Protein AF-A0A842IL79-F1 (afdb_monomer)

Secondary structure (DSSP, 8-state):
------TTHHHHHHHHHS----GGGTT-EEEEEEEE-TTSBEEEEEEE-S-HHHHHHHHHHHTT-B---SS--BT--EEEEEE---

Nearest PDB structures (foldseek):
  4qsk-assembly1_A  TM=4.719E-01  e=8.629E-01  Listeria monocytogenes
  4qsh-assembly1_A  TM=4.837E-01  e=1.041E+00  Listeria monocytogenes
  4qsh-assembly1_D  TM=4.708E-01  e=1.108E+00  Listeria monocytogenes
  4qsh-assembly1_B  TM=4.717E-01  e=1.108E+00  Listeria monocytogenes
  2qf7-assembly1_A-2  TM=4.809E-01  e=1.942E+00  Rhizobium etli CFN 42

Structure (mmCIF, N/CA/C/O backbone):
data_AF-A0A842IL79-F1
#
_entry.id   AF-A0A842IL79-F1
#
loop_
_atom_site.group_PDB
_atom_site.id
_atom_site.type_symbol
_atom_site.label_atom_id
_atom_site.label_alt_id
_atom_site.label_comp_id
_atom_site.label_asym_id
_atom_site.label_entity_id
_atom_site.label_seq_id
_atom_site.pdbx_PDB_ins_code
_atom_site.Cartn_x
_atom_site.Cartn_y
_atom_site.Cartn_z
_atom_site.occupancy
_atom_site.B_iso_or_equiv
_atom_site.auth_seq_id
_atom_site.auth_comp_id
_atom_site.auth_asym_id
_atom_site.auth_atom_id
_atom_site.pdbx_PDB_model_num
ATOM 1 N N . MET A 1 1 ? 0.425 -18.927 16.909 1.00 34.22 1 MET A N 1
ATOM 2 C CA . MET A 1 1 ? -0.845 -18.220 16.656 1.00 34.22 1 MET A CA 1
ATOM 3 C C . MET A 1 1 ? -0.663 -17.467 15.364 1.00 34.22 1 MET A C 1
ATOM 5 O O . MET A 1 1 ? 0.198 -16.595 15.327 1.00 34.22 1 MET A O 1
ATOM 9 N N . ASP A 1 2 ? -1.394 -17.835 14.318 1.00 34.03 2 ASP A N 1
ATOM 10 C CA . ASP A 1 2 ? -1.430 -17.020 13.106 1.00 34.03 2 ASP A CA 1
ATOM 11 C C . ASP A 1 2 ? -1.967 -15.633 13.476 1.00 34.03 2 ASP A C 1
ATOM 13 O O . ASP A 1 2 ? -2.952 -15.549 14.222 1.00 34.03 2 ASP A O 1
ATOM 17 N N . PRO A 1 3 ? -1.333 -14.534 13.035 1.00 44.81 3 PRO A N 1
ATOM 18 C CA . PRO A 1 3 ? -1.921 -13.222 13.224 1.00 44.81 3 PRO A CA 1
ATOM 19 C C . PRO A 1 3 ? -3.290 -13.248 12.549 1.00 44.81 3 PRO A C 1
ATOM 21 O O . PRO A 1 3 ? -3.390 -13.567 11.363 1.00 44.81 3 PRO A O 1
ATOM 24 N N . VAL A 1 4 ? -4.348 -12.9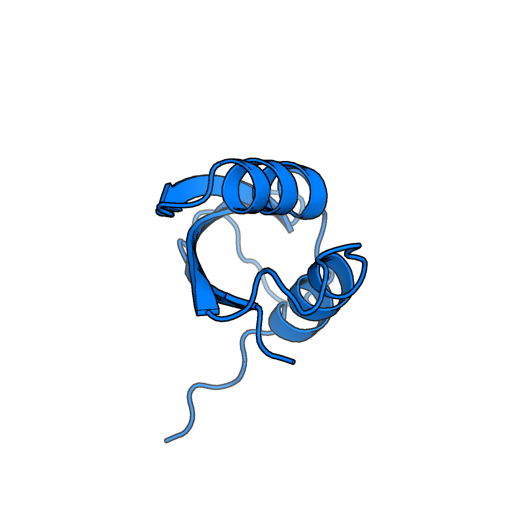53 13.312 1.00 53.84 4 VAL A N 1
ATOM 25 C CA . VAL A 1 4 ? -5.696 -12.765 12.768 1.00 53.84 4 VAL A CA 1
ATOM 26 C C . VAL A 1 4 ? -5.554 -11.838 11.567 1.00 53.84 4 VAL A C 1
ATOM 28 O O . VAL A 1 4 ? -5.109 -10.698 11.720 1.00 53.84 4 VAL A O 1
ATOM 31 N N . ALA A 1 5 ? -5.840 -12.359 10.371 1.00 65.44 5 ALA A N 1
ATOM 32 C CA . ALA A 1 5 ? -5.652 -11.613 9.140 1.00 65.44 5 ALA A CA 1
ATOM 33 C C . ALA A 1 5 ? -6.380 -10.274 9.275 1.00 65.44 5 ALA A C 1
ATOM 35 O O . ALA A 1 5 ? -7.565 -10.241 9.617 1.00 65.44 5 ALA A O 1
ATOM 36 N N . ALA A 1 6 ? -5.656 -9.173 9.060 1.00 81.94 6 ALA A N 1
ATOM 37 C CA . ALA A 1 6 ? -6.221 -7.851 9.260 1.00 81.94 6 ALA A CA 1
ATOM 38 C C . ALA A 1 6 ? -7.513 -7.713 8.429 1.00 81.94 6 ALA A C 1
ATOM 40 O O . ALA A 1 6 ? -7.544 -8.145 7.273 1.00 81.94 6 ALA A O 1
ATOM 41 N N . PRO A 1 7 ? -8.586 -7.110 8.966 1.00 86.25 7 PRO A N 1
ATOM 42 C CA . PRO A 1 7 ? -9.910 -7.149 8.335 1.00 86.25 7 PRO A CA 1
ATOM 43 C C . PRO A 1 7 ? -9.968 -6.451 6.965 1.00 86.25 7 PRO A C 1
ATOM 45 O O . PRO A 1 7 ? -10.884 -6.686 6.181 1.00 86.25 7 PRO A O 1
ATOM 48 N N . PHE A 1 8 ? -8.968 -5.629 6.647 1.00 92.44 8 PHE A N 1
ATOM 49 C CA . PHE A 1 8 ? -8.790 -4.959 5.358 1.00 92.44 8 PHE A CA 1
ATOM 50 C C . PHE A 1 8 ? -7.866 -5.712 4.382 1.00 92.44 8 PHE A C 1
ATOM 52 O O . PHE A 1 8 ? -7.790 -5.342 3.212 1.00 92.44 8 PHE A O 1
ATOM 59 N N . ALA A 1 9 ? -7.160 -6.760 4.822 1.00 92.25 9 ALA A N 1
ATOM 60 C CA . ALA A 1 9 ? -6.083 -7.393 4.055 1.00 92.25 9 ALA A CA 1
ATOM 61 C C . ALA A 1 9 ? -6.555 -7.921 2.693 1.00 92.25 9 ALA A C 1
ATOM 63 O O . ALA A 1 9 ? -5.888 -7.702 1.686 1.00 92.25 9 ALA A O 1
ATOM 64 N N . LYS A 1 10 ? -7.741 -8.543 2.635 1.00 92.31 10 LYS A N 1
ATOM 65 C CA . LYS A 1 10 ? -8.325 -9.036 1.374 1.00 92.31 10 LYS A CA 1
ATOM 66 C C . LYS A 1 10 ? -8.641 -7.909 0.386 1.00 92.31 10 LYS A C 1
ATOM 68 O O . LYS A 1 10 ? -8.480 -8.094 -0.814 1.00 92.31 10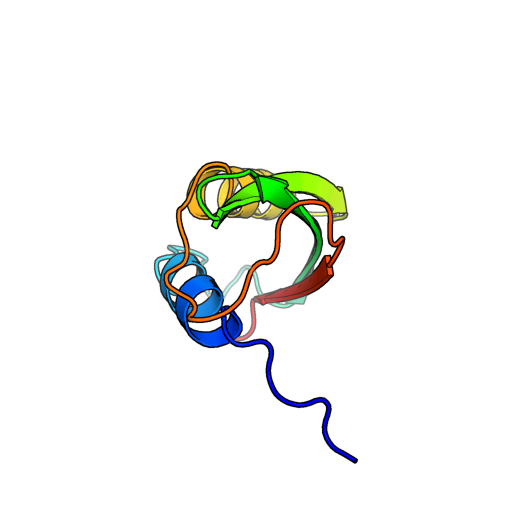 LYS A O 1
ATOM 73 N N . GLN A 1 11 ? -9.071 -6.750 0.883 1.00 94.69 11 GLN A N 1
ATOM 74 C CA . GLN A 1 11 ? -9.385 -5.591 0.041 1.00 94.69 11 GLN A CA 1
ATOM 75 C C . GLN A 1 11 ? -8.108 -4.961 -0.517 1.00 94.69 11 GLN A C 1
ATOM 77 O O . GLN A 1 11 ? -8.041 -4.670 -1.705 1.00 94.69 11 GLN A O 1
ATOM 82 N N . ILE A 1 12 ? -7.066 -4.832 0.309 1.00 94.44 12 ILE A N 1
ATOM 83 C CA . ILE A 1 12 ? -5.750 -4.374 -0.153 1.00 94.44 12 ILE A CA 1
A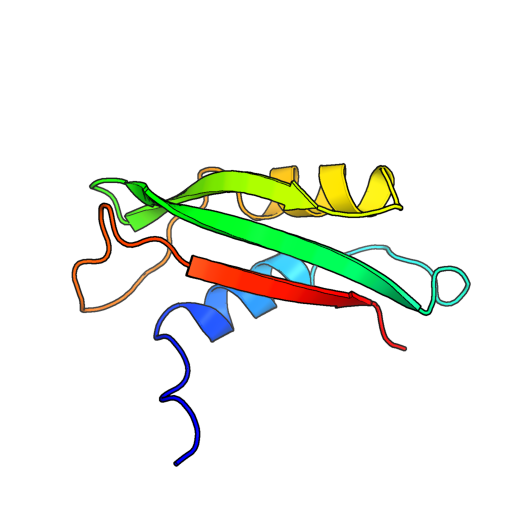TOM 84 C C . ILE A 1 12 ? -5.167 -5.345 -1.186 1.00 94.44 12 ILE A C 1
ATOM 86 O O . ILE A 1 12 ? -4.718 -4.911 -2.243 1.00 94.44 12 ILE A O 1
ATOM 90 N N . ALA A 1 13 ? -5.228 -6.655 -0.931 1.00 92.62 13 ALA A N 1
ATOM 91 C CA . ALA A 1 13 ? -4.776 -7.662 -1.891 1.00 92.62 13 ALA A CA 1
ATOM 92 C C . ALA A 1 13 ? -5.531 -7.557 -3.228 1.00 92.62 13 ALA A C 1
ATOM 94 O O . ALA A 1 13 ? -4.918 -7.633 -4.288 1.00 92.62 13 ALA A O 1
ATOM 95 N N . PHE A 1 14 ? -6.844 -7.313 -3.191 1.00 92.81 14 PHE A N 1
ATOM 96 C CA . PHE A 1 14 ? -7.643 -7.087 -4.395 1.00 92.81 14 PHE A CA 1
ATOM 97 C C . PHE A 1 14 ? -7.186 -5.850 -5.188 1.00 92.81 14 PHE A C 1
ATOM 99 O O . PHE A 1 14 ? -7.039 -5.938 -6.405 1.00 92.81 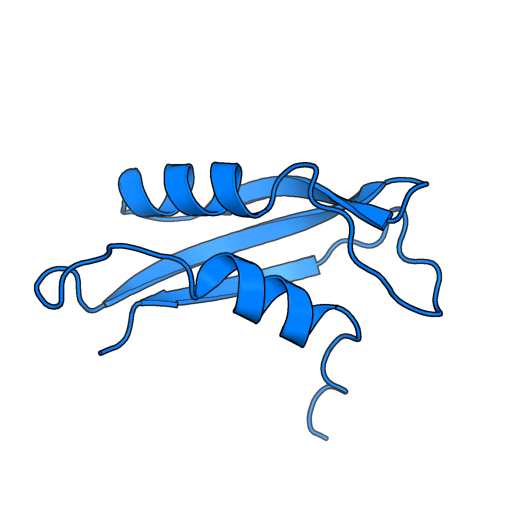14 PHE A O 1
ATOM 106 N N . LEU A 1 15 ? -6.911 -4.726 -4.515 1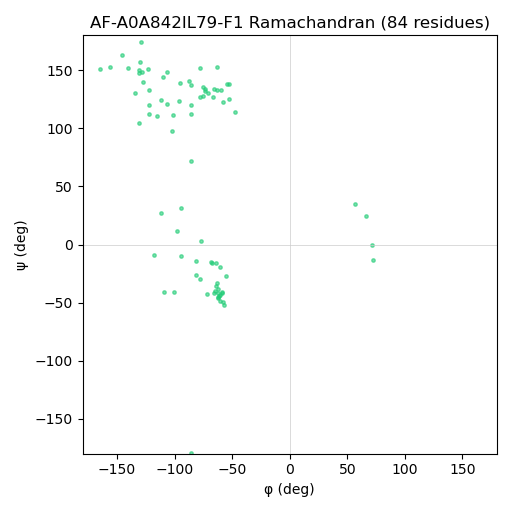.00 93.56 15 LEU A N 1
ATOM 107 C CA . LEU A 1 15 ? -6.409 -3.502 -5.158 1.00 93.56 15 LEU A CA 1
ATOM 108 C C . LEU A 1 15 ? -5.040 -3.713 -5.827 1.00 93.56 15 LEU A C 1
ATOM 110 O O . LEU A 1 15 ? -4.797 -3.185 -6.910 1.00 93.56 15 LEU A O 1
ATOM 114 N N . LEU A 1 16 ? -4.159 -4.497 -5.199 1.00 92.88 16 LEU A N 1
ATOM 115 C CA . LEU A 1 16 ? -2.803 -4.767 -5.693 1.00 92.88 16 LEU A CA 1
ATOM 116 C C . LEU A 1 16 ? -2.751 -5.853 -6.780 1.00 92.88 16 LEU A C 1
ATOM 118 O O . LEU A 1 16 ? -1.850 -5.840 -7.617 1.00 92.88 16 LEU A O 1
ATOM 122 N N . ASN A 1 17 ? -3.714 -6.777 -6.811 1.00 90.25 17 ASN A N 1
ATOM 123 C CA . ASN A 1 17 ? -3.794 -7.812 -7.849 1.00 90.25 17 ASN A CA 1
ATOM 124 C C . ASN A 1 17 ? -4.121 -7.248 -9.240 1.00 90.25 17 ASN A C 1
ATOM 126 O O . ASN A 1 17 ? -3.909 -7.929 -10.238 1.00 90.25 17 ASN A O 1
ATOM 130 N N . GLN A 1 18 ? -4.610 -6.010 -9.325 1.00 85.94 18 GLN A N 1
ATOM 131 C CA . GLN A 1 18 ? -4.821 -5.303 -10.587 1.00 85.94 18 GLN A CA 1
ATOM 132 C C . GLN A 1 18 ? -3.529 -4.601 -11.023 1.00 85.94 18 GLN A C 1
ATOM 134 O O . GLN A 1 18 ? -3.410 -3.377 -10.920 1.00 85.94 18 GLN A O 1
ATOM 139 N N . ASN A 1 19 ? -2.546 -5.387 -11.455 1.00 86.25 19 ASN A N 1
ATOM 140 C CA . ASN A 1 19 ? -1.240 -4.900 -11.886 1.00 86.25 19 ASN A CA 1
ATOM 141 C C . ASN A 1 19 ? -0.830 -5.476 -13.245 1.00 86.25 19 ASN A C 1
ATOM 143 O O . ASN A 1 19 ? -1.268 -6.560 -13.615 1.00 86.25 19 ASN A O 1
ATOM 147 N N . ASP A 1 20 ? 0.065 -4.757 -13.923 1.00 86.00 20 ASP A N 1
ATOM 148 C CA . ASP A 1 20 ? 0.645 -5.145 -15.213 1.00 86.00 20 ASP A CA 1
ATOM 149 C C . ASP A 1 20 ? 2.145 -5.486 -15.081 1.00 86.00 20 ASP A C 1
ATOM 151 O O . ASP A 1 20 ? 2.924 -5.311 -16.022 1.00 86.00 20 ASP A O 1
ATOM 155 N N . PHE A 1 21 ? 2.599 -5.936 -13.899 1.00 87.38 21 PHE A N 1
ATOM 156 C CA . PHE A 1 21 ? 4.000 -6.330 -13.731 1.00 87.38 21 PHE A CA 1
ATOM 157 C C . PHE A 1 21 ? 4.293 -7.571 -14.578 1.00 87.38 21 PHE A C 1
ATOM 159 O O . PHE A 1 21 ? 3.618 -8.595 -14.489 1.00 87.38 21 PHE A O 1
ATOM 166 N N . ALA A 1 22 ? 5.334 -7.488 -15.405 1.00 81.88 22 ALA A N 1
ATOM 167 C CA . ALA A 1 22 ? 5.751 -8.595 -16.254 1.00 81.88 22 ALA A CA 1
ATOM 168 C C . ALA A 1 22 ? 6.525 -9.653 -15.457 1.00 81.88 22 ALA A C 1
ATOM 170 O O . ALA A 1 22 ? 7.254 -9.322 -14.522 1.00 81.88 22 ALA A O 1
ATOM 171 N N . ARG A 1 23 ? 6.467 -10.920 -15.898 1.00 75.56 23 ARG A N 1
ATOM 172 C CA . ARG A 1 23 ? 7.184 -12.050 -15.269 1.00 75.56 23 ARG A CA 1
ATOM 173 C C . ARG A 1 23 ? 8.696 -11.829 -15.139 1.00 75.56 23 ARG A C 1
ATOM 175 O O . ARG A 1 23 ? 9.331 -12.365 -14.237 1.00 75.56 23 ARG A O 1
ATOM 182 N N . SER A 1 24 ? 9.266 -11.017 -16.028 1.00 73.88 24 SER A N 1
ATOM 183 C CA . SER A 1 24 ? 10.672 -10.596 -16.010 1.00 73.88 24 SER A CA 1
ATOM 184 C C . SER A 1 24 ? 11.032 -9.672 -14.839 1.00 73.88 24 SER A C 1
ATOM 186 O O . SER A 1 24 ? 12.212 -9.512 -14.544 1.00 73.88 24 SER A O 1
ATOM 188 N N . MET A 1 25 ? 10.045 -9.097 -14.146 1.00 71.38 25 MET A N 1
ATOM 189 C CA . MET A 1 25 ? 10.210 -8.254 -12.956 1.00 71.38 25 MET A CA 1
ATOM 190 C C . MET A 1 25 ? 10.068 -9.059 -11.651 1.00 71.38 25 MET A C 1
ATOM 192 O O . MET A 1 25 ? 9.581 -8.544 -10.646 1.00 71.38 25 MET A O 1
ATOM 196 N N . ALA A 1 26 ? 10.450 -10.339 -11.659 1.00 70.44 26 ALA A N 1
ATOM 197 C CA . ALA A 1 26 ? 10.379 -11.199 -10.481 1.00 70.44 26 ALA A CA 1
ATOM 198 C C . ALA A 1 26 ? 11.294 -10.708 -9.341 1.00 70.44 26 ALA A C 1
ATOM 200 O O . ALA A 1 26 ? 12.343 -10.111 -9.580 1.00 70.44 26 ALA A O 1
ATOM 201 N N . ASN A 1 27 ? 10.915 -11.028 -8.097 1.00 79.25 27 ASN A N 1
ATOM 202 C CA . ASN A 1 27 ? 11.673 -10.733 -6.870 1.00 79.25 27 ASN A CA 1
ATOM 203 C C . ASN A 1 27 ? 11.822 -9.243 -6.526 1.00 79.25 27 ASN A C 1
ATOM 205 O O . ASN A 1 27 ? 12.742 -8.869 -5.800 1.00 79.25 27 ASN A O 1
ATOM 209 N N . ILE A 1 28 ? 10.913 -8.392 -7.003 1.00 89.25 28 ILE A N 1
ATOM 210 C CA . ILE A 1 28 ? 10.802 -7.026 -6.487 1.00 89.25 28 ILE A CA 1
ATOM 211 C C . ILE A 1 28 ? 9.912 -7.005 -5.244 1.00 89.25 28 ILE A C 1
ATOM 213 O O . ILE A 1 28 ? 8.864 -7.658 -5.184 1.00 89.25 28 ILE A O 1
ATOM 217 N N . GLU A 1 29 ? 10.350 -6.245 -4.248 1.00 94.44 29 GLU A N 1
ATOM 218 C CA . GLU A 1 29 ? 9.720 -6.170 -2.936 1.00 94.44 29 GLU A CA 1
ATOM 219 C C . GLU A 1 29 ? 9.519 -4.711 -2.524 1.00 94.44 29 GLU A C 1
ATOM 221 O O . GLU A 1 29 ? 10.277 -3.816 -2.919 1.00 94.44 29 GLU A O 1
ATOM 226 N N . ALA A 1 30 ? 8.483 -4.472 -1.728 1.00 95.31 30 ALA A N 1
ATOM 227 C CA . ALA A 1 30 ? 8.238 -3.201 -1.074 1.00 95.31 30 ALA A CA 1
ATOM 228 C C . ALA A 1 30 ? 7.729 -3.419 0.352 1.00 95.31 30 ALA A C 1
ATOM 230 O O . ALA A 1 30 ? 7.066 -4.413 0.647 1.00 95.31 30 ALA A O 1
ATOM 231 N N . LYS A 1 31 ? 7.992 -2.461 1.235 1.00 97.62 31 LYS A N 1
ATOM 232 C CA . LYS A 1 31 ? 7.419 -2.404 2.577 1.00 97.62 31 LYS A CA 1
ATOM 233 C C . LYS A 1 31 ? 6.681 -1.084 2.729 1.00 97.62 31 LYS A C 1
ATOM 235 O O . LYS A 1 31 ? 7.264 -0.016 2.580 1.00 97.62 31 LYS A O 1
ATOM 240 N N . VAL A 1 32 ? 5.386 -1.172 2.998 1.00 97.31 32 VAL A N 1
ATOM 241 C CA . VAL A 1 32 ? 4.490 -0.016 3.044 1.00 97.31 32 VAL A CA 1
ATOM 242 C C . VAL A 1 32 ? 4.136 0.278 4.488 1.00 97.31 32 VAL A C 1
ATOM 244 O O . VAL A 1 32 ? 3.551 -0.573 5.159 1.00 97.31 32 VAL A O 1
ATOM 247 N N . LEU A 1 33 ? 4.458 1.480 4.955 1.00 97.94 33 LEU A N 1
ATOM 248 C CA . LEU A 1 33 ? 3.951 2.016 6.210 1.00 97.94 33 LEU A CA 1
ATOM 249 C C . LEU A 1 33 ? 2.736 2.889 5.901 1.00 97.94 33 LEU A C 1
ATOM 251 O O . LEU A 1 33 ? 2.829 3.842 5.129 1.00 97.94 33 LEU A O 1
ATOM 255 N N . PHE A 1 34 ? 1.595 2.591 6.514 1.00 97.69 34 PHE A N 1
ATOM 256 C CA . PHE A 1 34 ? 0.363 3.344 6.284 1.00 97.69 34 PHE A CA 1
ATOM 257 C C . PHE A 1 34 ? -0.498 3.445 7.546 1.00 97.69 34 PHE A C 1
ATOM 259 O O . PHE A 1 34 ? -0.313 2.706 8.515 1.00 97.69 34 PHE A O 1
ATOM 266 N N . THR A 1 35 ? -1.440 4.383 7.523 1.00 97.31 35 THR A N 1
ATOM 267 C CA . THR A 1 35 ? -2.499 4.568 8.524 1.00 97.31 35 THR A CA 1
ATOM 268 C C . THR A 1 35 ? -3.854 4.671 7.827 1.00 97.31 35 THR A C 1
ATOM 270 O O . THR A 1 35 ? -3.920 4.709 6.599 1.00 97.31 35 THR A O 1
ATOM 273 N N . PHE A 1 36 ? -4.933 4.728 8.602 1.00 96.81 36 PHE A N 1
ATOM 274 C CA . PHE A 1 36 ? -6.254 5.101 8.106 1.00 96.81 36 PHE A CA 1
ATOM 275 C C . PHE A 1 36 ? -6.638 6.507 8.569 1.00 96.81 36 PHE A C 1
ATOM 277 O O . PHE A 1 36 ? -6.224 6.928 9.655 1.00 96.81 36 PHE A O 1
ATOM 284 N N . ASP A 1 37 ? -7.408 7.213 7.744 1.00 95.69 37 ASP A N 1
ATOM 285 C CA . ASP A 1 37 ? -8.121 8.434 8.130 1.00 95.69 37 ASP A CA 1
ATOM 286 C C . ASP A 1 37 ? -9.494 8.127 8.764 1.00 95.69 37 ASP A C 1
ATOM 288 O O . ASP A 1 37 ? -9.887 6.963 8.904 1.00 95.69 37 ASP A O 1
ATOM 292 N N . ALA A 1 38 ? -10.229 9.179 9.133 1.00 94.94 38 ALA A N 1
ATOM 293 C CA . ALA A 1 38 ? -11.553 9.089 9.753 1.00 94.94 38 ALA A CA 1
ATOM 294 C C . ALA A 1 38 ? -12.622 8.400 8.892 1.00 94.94 38 ALA A C 1
ATOM 296 O O . ALA A 1 38 ? -13.630 7.919 9.408 1.00 94.94 38 ALA A O 1
ATOM 297 N N . GLU A 1 39 ? -12.412 8.310 7.579 1.00 95.00 39 GLU A N 1
ATOM 298 C CA . GLU A 1 39 ? -13.313 7.629 6.654 1.00 95.00 39 GLU A CA 1
ATOM 299 C C . GLU A 1 39 ? -12.847 6.204 6.319 1.00 95.00 39 GLU A C 1
ATOM 301 O O . GLU A 1 39 ? -13.400 5.585 5.403 1.00 95.00 39 GLU A O 1
ATOM 306 N N . ASN A 1 40 ? -11.856 5.674 7.048 1.00 94.50 40 ASN A N 1
ATOM 307 C CA . ASN A 1 40 ? -11.160 4.422 6.753 1.00 94.50 40 ASN A CA 1
ATOM 308 C C . ASN A 1 40 ? -10.521 4.403 5.352 1.00 94.50 40 ASN A C 1
ATOM 310 O O . ASN A 1 40 ? -10.468 3.354 4.701 1.00 94.50 40 ASN A O 1
ATOM 314 N N . ARG A 1 41 ? -10.025 5.542 4.863 1.00 96.81 41 ARG A N 1
ATOM 315 C CA . ARG A 1 41 ? -9.155 5.573 3.684 1.00 96.81 41 ARG A CA 1
ATOM 316 C C . ARG A 1 41 ? -7.713 5.377 4.098 1.00 96.81 41 ARG A C 1
ATOM 318 O O . ARG A 1 41 ? -7.265 5.902 5.115 1.00 96.81 41 ARG A O 1
ATOM 325 N N . ILE A 1 42 ? -6.988 4.616 3.296 1.00 97.50 42 ILE A N 1
ATOM 326 C CA . ILE A 1 42 ? -5.559 4.397 3.473 1.00 97.50 42 ILE A CA 1
ATOM 327 C C . ILE A 1 42 ? -4.833 5.726 3.249 1.00 97.50 42 ILE A C 1
ATOM 329 O O . ILE A 1 42 ? -5.099 6.438 2.283 1.00 97.50 42 ILE A O 1
ATOM 333 N N . ARG A 1 43 ? -3.905 6.046 4.144 1.00 97.88 43 ARG A N 1
ATOM 334 C CA . ARG A 1 43 ? -2.955 7.149 4.017 1.00 97.88 43 ARG A CA 1
ATOM 335 C C . ARG A 1 43 ? -1.562 6.563 4.101 1.00 97.88 43 ARG A C 1
ATOM 337 O O . ARG A 1 43 ? -1.173 6.034 5.148 1.00 97.88 43 ARG A O 1
ATOM 344 N N . ILE A 1 44 ? -0.834 6.617 2.995 1.00 97.88 44 ILE A N 1
ATOM 345 C CA . ILE A 1 44 ? 0.540 6.120 2.961 1.00 97.88 44 ILE A CA 1
ATOM 346 C C . ILE A 1 44 ? 1.441 7.097 3.711 1.00 97.88 44 ILE A C 1
ATOM 348 O O . ILE A 1 44 ? 1.368 8.308 3.519 1.00 97.88 44 ILE A O 1
ATOM 352 N N . LEU A 1 45 ? 2.277 6.550 4.587 1.00 97.75 45 LEU A N 1
ATOM 353 C CA . LEU A 1 45 ? 3.295 7.296 5.319 1.00 97.75 45 LEU A CA 1
ATOM 354 C C . LEU A 1 45 ? 4.670 7.103 4.679 1.00 97.75 45 LEU A C 1
ATOM 356 O O . LEU A 1 45 ? 5.420 8.066 4.572 1.00 97.75 45 LEU A O 1
ATOM 360 N N . ASP A 1 46 ? 4.987 5.876 4.255 1.00 97.88 46 ASP A N 1
ATOM 361 C CA . ASP A 1 46 ? 6.230 5.561 3.552 1.00 97.88 46 ASP A CA 1
ATOM 362 C C . ASP A 1 46 ? 6.095 4.297 2.685 1.00 97.88 46 ASP A C 1
ATOM 364 O O . ASP A 1 46 ? 5.299 3.399 2.983 1.00 97.88 46 ASP A O 1
ATOM 368 N N . VAL A 1 47 ? 6.898 4.223 1.622 1.00 97.62 47 VAL A N 1
ATOM 369 C CA . VAL A 1 47 ? 7.063 3.033 0.780 1.00 97.62 47 VAL A CA 1
ATOM 370 C C . VAL A 1 47 ? 8.554 2.771 0.593 1.00 97.62 47 VAL A C 1
ATOM 372 O O . VAL A 1 47 ? 9.219 3.413 -0.221 1.00 97.62 47 VAL A O 1
ATOM 375 N N . GLU A 1 48 ? 9.084 1.772 1.290 1.00 97.56 48 GLU A N 1
ATOM 376 C CA . GLU A 1 48 ? 10.464 1.320 1.129 1.00 97.56 48 GLU A CA 1
ATOM 377 C C . GLU A 1 48 ? 10.536 0.305 -0.020 1.00 97.56 48 GLU A C 1
ATOM 379 O O . GLU A 1 48 ? 9.884 -0.733 0.021 1.00 97.56 48 GLU A O 1
ATOM 384 N N . SER A 1 49 ? 11.320 0.586 -1.064 1.00 95.44 49 SER A N 1
ATOM 385 C CA . SER A 1 49 ? 11.607 -0.353 -2.161 1.00 95.44 49 SER A CA 1
ATOM 386 C C . SER A 1 49 ? 12.806 0.128 -2.983 1.00 95.44 49 SER A C 1
ATOM 388 O O . SER A 1 49 ? 13.045 1.334 -3.107 1.00 95.44 49 SER A O 1
ATOM 390 N N . SER A 1 50 ? 13.549 -0.799 -3.582 1.00 93.94 50 SER A N 1
ATOM 391 C CA . SER A 1 50 ? 14.578 -0.484 -4.578 1.00 93.94 50 SER A CA 1
ATOM 392 C C . SER A 1 50 ? 14.001 -0.253 -5.979 1.00 93.94 50 SER A C 1
ATOM 394 O O . SER A 1 50 ? 14.698 0.293 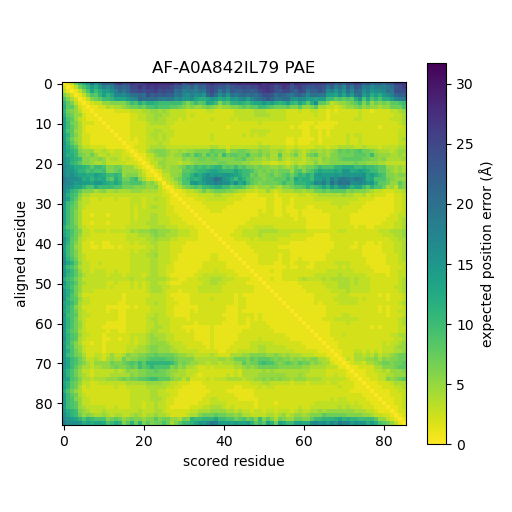-6.831 1.00 93.94 50 SER A O 1
ATOM 396 N N . ASN A 1 51 ? 12.741 -0.629 -6.228 1.00 92.75 51 ASN A N 1
ATOM 397 C CA . ASN A 1 51 ? 12.088 -0.495 -7.526 1.00 92.75 51 ASN A CA 1
ATOM 398 C C . ASN A 1 51 ? 11.155 0.738 -7.544 1.00 92.75 51 ASN A C 1
ATOM 400 O O . ASN A 1 51 ? 10.114 0.728 -6.881 1.00 92.75 51 ASN A O 1
ATOM 404 N N . PRO A 1 52 ? 11.474 1.799 -8.311 1.00 92.44 52 PRO A N 1
ATOM 405 C CA . PRO A 1 52 ? 10.643 3.004 -8.375 1.00 92.44 52 PRO A CA 1
ATOM 406 C C . PRO A 1 52 ? 9.240 2.761 -8.945 1.00 92.44 52 PRO A C 1
ATOM 408 O O . PRO A 1 52 ? 8.285 3.396 -8.504 1.00 92.44 52 PRO A O 1
ATOM 411 N N . GLY A 1 53 ? 9.100 1.823 -9.888 1.00 92.31 53 GLY A N 1
ATOM 412 C CA . GLY A 1 53 ? 7.807 1.452 -10.467 1.00 92.31 53 GLY A CA 1
ATOM 413 C C . GLY A 1 53 ? 6.883 0.801 -9.439 1.00 92.31 53 GLY A C 1
ATOM 414 O O . GLY A 1 53 ? 5.713 1.160 -9.353 1.00 92.31 53 GLY A O 1
ATOM 415 N N . LEU A 1 54 ? 7.419 -0.080 -8.588 1.00 93.50 54 LEU A N 1
ATOM 416 C CA . LEU A 1 54 ? 6.665 -0.678 -7.487 1.00 93.50 54 LEU A CA 1
ATOM 417 C C . LEU A 1 54 ? 6.246 0.370 -6.452 1.00 93.50 54 LEU A C 1
ATOM 419 O O . LEU A 1 54 ? 5.106 0.338 -5.997 1.00 93.50 54 LEU A O 1
ATOM 423 N N . LYS A 1 55 ? 7.121 1.334 -6.124 1.00 95.50 55 LYS A N 1
ATOM 424 C CA . LYS A 1 55 ? 6.757 2.460 -5.244 1.00 95.50 55 LYS A CA 1
ATOM 425 C C . LYS A 1 55 ? 5.567 3.241 -5.791 1.00 95.50 55 LYS A C 1
ATOM 427 O O . LYS A 1 55 ? 4.590 3.446 -5.074 1.00 95.50 55 LYS A O 1
ATOM 432 N N . ALA A 1 56 ? 5.658 3.654 -7.054 1.00 95.19 56 ALA A N 1
ATOM 433 C CA . ALA A 1 56 ? 4.621 4.440 -7.711 1.00 95.19 56 ALA A CA 1
ATOM 434 C C . ALA A 1 56 ? 3.298 3.667 -7.796 1.00 95.19 56 ALA A C 1
ATOM 436 O O . ALA A 1 56 ? 2.255 4.192 -7.417 1.00 95.19 56 ALA A O 1
ATOM 437 N N . PHE A 1 57 ? 3.359 2.396 -8.199 1.00 95.44 57 PHE A N 1
ATOM 438 C CA . PHE A 1 57 ? 2.196 1.518 -8.283 1.00 95.44 57 PHE A CA 1
ATOM 439 C C . PHE A 1 57 ? 1.476 1.373 -6.938 1.00 95.44 57 PHE A C 1
ATOM 441 O O . PHE A 1 57 ? 0.262 1.540 -6.857 1.00 95.44 57 PHE A O 1
ATOM 448 N N . VAL A 1 58 ? 2.217 1.081 -5.865 1.00 95.62 58 VAL A N 1
ATOM 449 C CA . VAL A 1 58 ? 1.639 0.936 -4.523 1.00 95.62 58 VAL A CA 1
ATOM 450 C C . VAL A 1 58 ? 0.966 2.233 -4.083 1.00 95.62 58 VAL A C 1
ATOM 452 O O . VAL A 1 58 ? -0.145 2.188 -3.552 1.00 95.62 58 VAL A O 1
ATOM 455 N N . ALA A 1 59 ? 1.608 3.377 -4.329 1.00 96.31 59 ALA A N 1
ATOM 456 C CA . ALA A 1 59 ? 1.038 4.676 -4.003 1.00 96.31 59 ALA A CA 1
ATOM 457 C C . ALA A 1 59 ? -0.276 4.933 -4.751 1.00 96.31 59 ALA A C 1
ATOM 459 O O . ALA A 1 59 ? -1.285 5.246 -4.123 1.00 96.31 59 ALA A O 1
ATOM 460 N N . GLU A 1 60 ? -0.294 4.705 -6.064 1.00 96.62 60 GLU A N 1
ATOM 461 C CA . GLU A 1 60 ? -1.477 4.876 -6.914 1.00 96.62 60 GLU A CA 1
ATOM 462 C C . GLU A 1 60 ? -2.635 3.945 -6.516 1.00 96.62 60 GLU A C 1
ATOM 464 O O . GLU A 1 60 ? -3.807 4.340 -6.498 1.00 96.62 60 GLU A O 1
ATOM 469 N N . LYS A 1 61 ? -2.326 2.681 -6.205 1.00 96.12 61 LYS A N 1
ATOM 470 C CA . LYS A 1 61 ? -3.353 1.686 -5.890 1.00 96.12 61 LYS A CA 1
ATOM 471 C C . LYS A 1 61 ? -3.909 1.819 -4.491 1.00 96.12 61 LYS A C 1
ATOM 473 O O . LYS A 1 61 ? -5.059 1.430 -4.309 1.00 96.12 61 LYS A O 1
ATOM 478 N N . LEU A 1 62 ? -3.138 2.309 -3.522 1.00 97.12 62 LEU A N 1
ATOM 479 C CA . LEU A 1 62 ? -3.547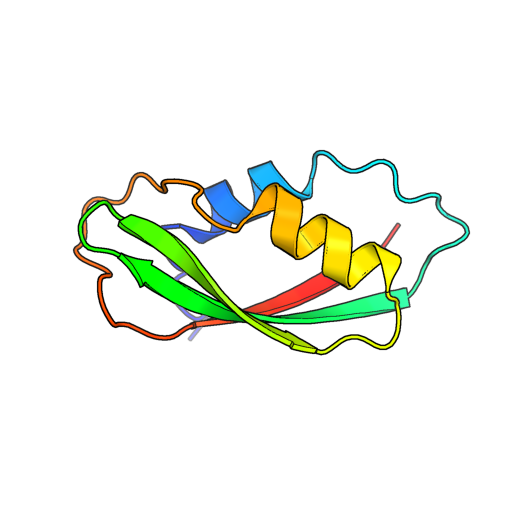 2.288 -2.119 1.00 97.12 62 LEU A CA 1
ATOM 480 C C . LEU A 1 62 ? -3.884 3.664 -1.553 1.00 97.12 62 LEU A C 1
ATOM 482 O O . LEU A 1 62 ? -4.863 3.752 -0.814 1.00 97.12 62 LEU A O 1
ATOM 486 N N . ASP A 1 63 ? -3.131 4.723 -1.861 1.00 97.94 63 ASP A N 1
ATOM 487 C CA . ASP A 1 63 ? -3.336 6.007 -1.183 1.00 97.94 63 ASP A CA 1
ATOM 488 C C . ASP A 1 63 ? -4.729 6.585 -1.477 1.00 97.94 63 ASP A C 1
ATOM 490 O O . ASP A 1 63 ? -5.231 6.568 -2.603 1.00 97.94 63 ASP A O 1
ATOM 494 N N . GLY A 1 64 ? -5.411 7.026 -0.422 1.00 97.50 64 GLY A N 1
ATOM 495 C CA . GLY A 1 64 ? -6.785 7.518 -0.477 1.00 97.50 64 GLY A CA 1
ATOM 496 C C . GLY A 1 64 ? -7.861 6.451 -0.724 1.00 97.50 64 GLY A C 1
ATOM 497 O O . GLY A 1 64 ? -9.047 6.799 -0.752 1.00 97.50 64 GLY A O 1
ATOM 498 N N . ARG A 1 65 ? -7.519 5.162 -0.883 1.00 97.31 65 ARG A N 1
ATOM 499 C CA . ARG A 1 65 ? -8.525 4.102 -1.069 1.00 97.31 65 ARG A CA 1
ATOM 500 C C . ARG A 1 65 ? -9.221 3.754 0.237 1.00 97.31 65 ARG A C 1
ATOM 502 O O . ARG A 1 65 ? -8.580 3.429 1.233 1.00 97.31 65 ARG A O 1
ATOM 509 N N . LYS A 1 66 ? -10.552 3.771 0.199 1.00 95.75 66 LYS A N 1
ATOM 510 C CA . LYS A 1 66 ? -11.413 3.367 1.312 1.00 95.75 66 LYS A CA 1
ATOM 511 C C . LYS A 1 66 ? -11.448 1.850 1.454 1.00 95.75 66 LYS A C 1
ATOM 513 O O . LYS A 1 66 ? -11.629 1.146 0.462 1.00 95.75 66 LYS A O 1
ATOM 518 N N . VAL A 1 67 ? -11.338 1.367 2.688 1.00 94.38 67 VAL A N 1
ATOM 519 C CA . VAL A 1 67 ? -11.613 -0.030 3.037 1.00 94.38 67 VAL A CA 1
ATOM 520 C C . VAL A 1 67 ? -12.887 -0.122 3.869 1.00 94.38 67 VAL A C 1
ATOM 522 O O . VAL A 1 67 ? -13.186 0.738 4.699 1.00 94.38 67 VAL A O 1
ATOM 525 N N . PHE A 1 68 ? -13.643 -1.191 3.660 1.00 94.50 68 PHE A N 1
ATOM 526 C CA . PHE A 1 68 ? -14.903 -1.443 4.345 1.00 94.50 68 PHE A CA 1
ATOM 527 C C . PHE A 1 68 ? -14.682 -2.485 5.435 1.00 94.50 68 PHE A C 1
ATOM 529 O O . PHE A 1 68 ? -14.621 -3.683 5.163 1.00 94.50 68 PHE A O 1
ATOM 536 N N . VAL A 1 69 ? -14.510 -2.025 6.671 1.00 91.12 69 VAL A N 1
ATOM 537 C CA . VAL A 1 69 ? -14.337 -2.880 7.849 1.00 91.12 69 VAL A CA 1
ATOM 538 C C . VAL A 1 69 ? -15.328 -2.476 8.937 1.00 91.12 69 VAL A C 1
ATOM 540 O O . VAL A 1 69 ? -15.670 -1.304 9.064 1.00 91.12 69 VAL A O 1
ATOM 543 N N . GLY A 1 70 ? -15.775 -3.436 9.748 1.00 88.88 70 GLY A N 1
ATOM 544 C CA . GLY A 1 70 ? -16.698 -3.177 10.863 1.00 88.88 70 GLY A CA 1
ATOM 545 C C . GLY A 1 70 ? -16.044 -2.547 12.099 1.00 88.88 70 GLY A C 1
ATOM 546 O O . GLY A 1 70 ? -16.706 -2.378 13.115 1.00 88.88 70 GLY A O 1
ATOM 547 N N . GLN A 1 71 ? -14.747 -2.234 12.038 1.00 87.75 71 GLN A N 1
ATOM 548 C CA . GLN A 1 71 ? -13.978 -1.699 13.158 1.00 87.75 71 GLN A CA 1
ATOM 549 C C . GLN A 1 71 ? -13.325 -0.366 12.802 1.00 87.75 71 GLN A C 1
ATOM 551 O O . GLN A 1 71 ? -12.953 -0.133 11.654 1.00 87.75 71 GLN A O 1
ATOM 556 N N . TYR A 1 72 ? -13.1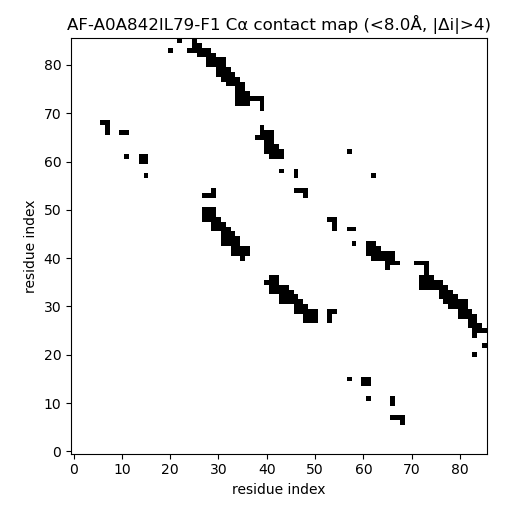23 0.475 13.811 1.00 87.88 72 TYR A N 1
ATOM 557 C CA . TYR A 1 72 ? -12.430 1.749 13.666 1.00 87.88 72 TYR A CA 1
ATOM 558 C C . TYR A 1 72 ? -10.905 1.551 13.611 1.00 87.88 72 TYR A C 1
ATOM 560 O O . TYR A 1 72 ? -10.299 0.875 14.464 1.00 87.88 72 TYR A O 1
ATOM 568 N N . LEU A 1 73 ? -10.288 2.103 12.564 1.00 90.94 73 LEU A N 1
ATOM 569 C CA . LEU A 1 73 ? -8.869 1.926 12.249 1.00 90.94 73 LEU A CA 1
ATOM 570 C C . LEU A 1 73 ? -8.056 3.223 12.277 1.00 90.94 73 LEU A C 1
ATOM 572 O O . LEU A 1 73 ? -6.832 3.139 12.178 1.00 90.94 73 LEU A O 1
ATOM 576 N N . GLU A 1 74 ? -8.700 4.385 12.398 1.00 93.12 74 GLU A N 1
ATOM 577 C CA . GLU A 1 74 ? -8.031 5.685 12.318 1.00 93.12 74 GLU A CA 1
ATOM 578 C C . GLU A 1 74 ? -6.837 5.778 13.281 1.00 93.12 74 GLU A C 1
ATOM 580 O O . GLU A 1 74 ? -6.876 5.291 14.415 1.00 93.12 74 GLU A O 1
ATOM 585 N N . GLY A 1 75 ? -5.743 6.368 12.796 1.00 88.31 75 GLY A N 1
ATOM 586 C CA . GLY A 1 75 ? -4.515 6.592 13.564 1.00 88.31 75 GLY A CA 1
ATOM 587 C C . GLY A 1 75 ? -3.675 5.340 13.854 1.00 88.31 75 GLY A C 1
ATOM 588 O O . GLY A 1 75 ? -2.507 5.470 14.234 1.00 88.31 75 GLY A O 1
ATOM 589 N N . LYS A 1 76 ? -4.210 4.125 13.654 1.00 92.50 76 LYS A N 1
ATOM 590 C CA . LYS A 1 76 ? -3.429 2.884 13.769 1.00 92.50 76 LYS A CA 1
ATOM 591 C C . LYS A 1 76 ? -2.466 2.774 12.591 1.00 92.50 76 LYS A C 1
ATOM 593 O O . LYS A 1 76 ? -2.871 2.885 11.436 1.00 92.50 76 LYS A O 1
ATOM 598 N N . ARG A 1 77 ? -1.196 2.500 12.891 1.00 95.31 77 ARG A N 1
ATOM 599 C CA . ARG A 1 77 ? -0.147 2.294 11.886 1.00 95.31 77 ARG A CA 1
ATOM 600 C C . ARG A 1 77 ? 0.035 0.816 11.583 1.00 95.31 77 ARG A C 1
ATOM 602 O O . ARG A 1 77 ? 0.069 -0.010 12.493 1.00 95.31 77 ARG A O 1
ATOM 609 N N . PHE A 1 78 ? 0.209 0.511 10.307 1.00 95.56 78 PHE A N 1
ATOM 610 C CA . PHE A 1 78 ? 0.383 -0.841 9.802 1.00 95.56 78 PHE A CA 1
ATOM 611 C C . PHE A 1 78 ? 1.579 -0.908 8.864 1.00 95.56 78 PHE A C 1
ATOM 613 O O . PHE A 1 78 ? 1.874 0.046 8.145 1.00 95.56 78 PHE A O 1
ATOM 620 N N . ILE A 1 79 ? 2.244 -2.060 8.872 1.00 95.88 79 ILE A N 1
ATOM 621 C CA . ILE A 1 79 ? 3.308 -2.395 7.932 1.00 95.88 79 ILE A CA 1
ATOM 622 C C . ILE A 1 79 ? 2.792 -3.516 7.035 1.00 95.88 79 ILE A C 1
ATOM 624 O O . ILE A 1 79 ? 2.387 -4.567 7.533 1.00 95.88 79 ILE A O 1
ATOM 628 N N . LEU A 1 80 ? 2.827 -3.296 5.724 1.00 94.56 80 LEU A N 1
ATOM 629 C CA . LEU A 1 80 ? 2.472 -4.288 4.716 1.00 94.56 80 LEU A CA 1
ATOM 630 C C . LEU A 1 80 ? 3.704 -4.632 3.870 1.00 94.56 80 LEU A C 1
ATOM 632 O O . LEU A 1 80 ? 4.153 -3.788 3.091 1.00 94.56 80 LEU A O 1
ATOM 636 N N . PRO A 1 81 ? 4.249 -5.852 3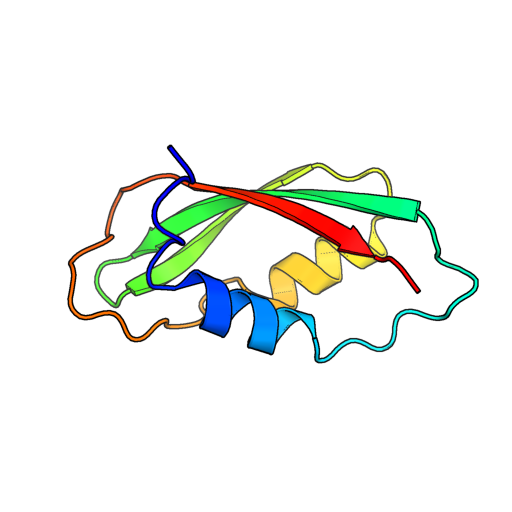.992 1.00 94.38 81 PRO A N 1
ATOM 637 C CA . PRO A 1 81 ? 5.206 -6.358 3.022 1.00 94.38 81 PRO A CA 1
ATOM 638 C C . PRO A 1 81 ? 4.481 -6.723 1.718 1.00 94.38 81 PRO A C 1
ATOM 640 O O . PRO A 1 81 ? 3.437 -7.377 1.733 1.00 94.38 81 PRO A O 1
ATOM 643 N N . ILE A 1 82 ? 5.045 -6.306 0.590 1.00 91.56 82 ILE A N 1
ATOM 644 C CA . ILE A 1 82 ? 4.578 -6.601 -0.765 1.00 91.56 82 ILE A CA 1
ATOM 645 C C . ILE A 1 82 ? 5.717 -7.286 -1.508 1.00 91.56 82 ILE A C 1
ATOM 647 O O . ILE A 1 82 ? 6.852 -6.812 -1.493 1.00 91.56 82 ILE A O 1
ATOM 651 N N . ARG A 1 83 ? 5.400 -8.381 -2.196 1.00 89.75 83 ARG A N 1
ATOM 652 C CA . ARG A 1 83 ? 6.321 -9.089 -3.080 1.00 89.75 83 ARG A CA 1
ATOM 653 C C . ARG A 1 83 ? 5.610 -9.423 -4.378 1.00 89.75 83 ARG A C 1
ATOM 655 O O . ARG A 1 83 ? 4.523 -9.996 -4.348 1.00 89.75 83 ARG A O 1
ATOM 662 N N . ILE A 1 84 ? 6.240 -9.103 -5.503 1.00 85.12 84 ILE A N 1
ATOM 663 C CA . ILE A 1 84 ? 5.800 -9.593 -6.808 1.00 85.12 84 ILE A CA 1
ATOM 664 C C . ILE A 1 84 ? 6.440 -10.968 -7.026 1.00 85.12 84 ILE A C 1
ATOM 666 O O . ILE A 1 84 ? 7.663 -11.098 -7.136 1.00 85.12 84 ILE A O 1
ATOM 670 N N . ALA A 1 85 ? 5.600 -12.001 -7.036 1.00 76.94 85 ALA A N 1
ATOM 671 C CA . ALA A 1 85 ? 5.974 -13.388 -7.287 1.00 76.94 85 ALA A CA 1
ATOM 672 C C . ALA A 1 85 ? 5.082 -13.957 -8.404 1.00 76.94 85 ALA A C 1
ATOM 674 O O . ALA A 1 85 ? 3.891 -13.653 -8.448 1.00 76.94 85 ALA A O 1
ATOM 675 N N . PHE A 1 86 ? 5.673 -14.752 -9.298 1.00 66.69 86 PHE A N 1
ATOM 676 C CA . PHE A 1 86 ? 5.032 -15.387 -10.460 1.00 66.69 86 PHE A CA 1
ATOM 677 C C . PHE A 1 86 ? 5.253 -16.901 -10.470 1.00 66.69 86 PHE A C 1
ATOM 679 O O . PHE A 1 86 ? 6.079 -17.370 -9.658 1.00 66.69 86 PHE A O 1
#

Foldseek 3Di:
DPPPQPQQNVVLVVLLVPDDDDPVPAWWKKKWKWFAAPQQAIATPDIDTPDVVVVVSSCVSGHRDHGDDPDDTGPPIDIDMDGDHD

Radius of gyration: 13.09 Å; Cα contacts (8 Å, |Δi|>4): 134; chains: 1; bounding box: 31×27×33 Å

pLDDT: mean 89.11, std 12.85, range [34.03, 97.94]

Sequence (86 aa):
MDPVAAPFAKQIAFLLNQNDFARSMANIEAKVLFTFDAENRIRILDVESSNPGLKAFVAEKLDGRKVFVGQYLEGKRFILPIRIAF

Mean predicted aligned error: 4.6 Å

Solvent-accessible surface area (backbone atoms only — not comparable to full-atom values): 5243 Å² total; per-residue (Å²): 130,81,75,78,73,58,82,51,49,70,58,55,50,54,46,62,68,73,64,88,82,55,81,89,58,58,80,44,53,36,40,36,35,31,31,26,39,95,76,36,21,32,40,70,75,46,66,52,54,92,44,68,67,59,45,51,50,50,48,70,55,39,47,68,39,70,53,88,57,101,66,92,49,54,78,47,74,47,79,46,81,44,70,48,78,126